Protein AF-A0A920LI92-F1 (afdb_monomer_lite)

pLDDT: mean 94.82, std 3.8, range [77.0, 98.31]

Radius of gyration: 12.82 Å; chains: 1; bounding box: 30×23×34 Å

Secondary structure (DSSP, 8-state):
--EEEEEEEEEE-SS--S-TT--EEEE--S--TTSEEEEEEEEEETTEEEEEEEEEESSPPPHHHHHHHHHHHTT-

Structure (mmCIF, N/CA/C/O backbone):
data_AF-A0A920LI92-F1
#
_entry.id   AF-A0A920LI92-F1
#
loop_
_atom_site.group_PDB
_atom_site.id
_atom_site.type_symbol
_atom_site.label_atom_id
_atom_site.label_alt_id
_atom_site.label_comp_id
_atom_site.label_asym_id
_atom_site.label_entity_id
_atom_site.label_seq_id
_atom_site.pdbx_PDB_ins_code
_atom_site.Cartn_x
_atom_site.Cartn_y
_atom_site.Cartn_z
_atom_site.occupancy
_atom_site.B_iso_or_equiv
_atom_site.auth_seq_id
_atom_site.auth_comp_id
_atom_site.auth_asym_id
_atom_site.auth_atom_id
_atom_site.pdbx_PDB_model_num
ATOM 1 N N . MET A 1 1 ? 13.545 -11.325 -17.323 1.00 77.62 1 MET A N 1
ATOM 2 C CA . MET A 1 1 ? 12.298 -11.741 -16.648 1.00 77.62 1 MET A CA 1
ATOM 3 C C . MET A 1 1 ? 11.726 -10.524 -15.940 1.00 77.62 1 MET A C 1
ATOM 5 O O . MET A 1 1 ? 12.520 -9.775 -15.382 1.00 77.62 1 MET A O 1
ATOM 9 N N . LEU A 1 2 ? 10.417 -10.285 -16.022 1.00 90.75 2 LEU A N 1
ATOM 10 C CA . LEU A 1 2 ? 9.752 -9.252 -15.220 1.00 90.75 2 LEU A CA 1
ATOM 11 C C . LEU A 1 2 ? 9.654 -9.761 -13.779 1.00 90.75 2 LEU A C 1
ATOM 13 O O . LEU A 1 2 ? 9.328 -10.932 -13.580 1.00 90.75 2 LEU A O 1
ATOM 17 N N . LYS A 1 3 ? 9.983 -8.926 -12.798 1.00 92.12 3 LYS A N 1
ATOM 18 C CA . LYS A 1 3 ? 9.953 -9.290 -11.382 1.00 92.12 3 LYS A CA 1
ATOM 19 C C . LYS A 1 3 ? 8.824 -8.532 -10.695 1.00 92.12 3 LYS A C 1
ATOM 21 O O . LYS A 1 3 ? 8.542 -7.395 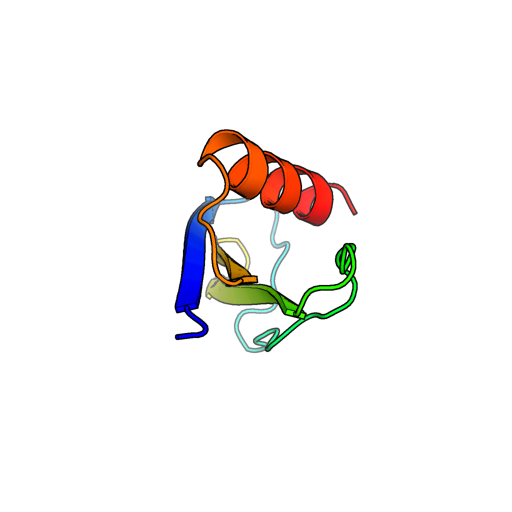-11.056 1.00 92.12 3 LYS A O 1
ATOM 26 N N . GLN A 1 4 ? 8.201 -9.174 -9.713 1.00 94.56 4 GLN A N 1
ATOM 27 C CA . GLN A 1 4 ? 7.273 -8.530 -8.792 1.00 94.56 4 GLN A CA 1
ATOM 28 C C . GLN A 1 4 ? 8.018 -8.241 -7.490 1.00 94.56 4 GLN A C 1
ATOM 30 O O . GLN A 1 4 ? 8.616 -9.145 -6.901 1.00 94.56 4 GLN A O 1
ATOM 35 N N . HIS A 1 5 ? 7.976 -6.993 -7.050 1.00 93.62 5 HIS A N 1
ATOM 36 C CA . HIS A 1 5 ? 8.637 -6.510 -5.848 1.00 93.62 5 HIS A CA 1
ATOM 37 C C . HIS A 1 5 ? 7.635 -5.796 -4.958 1.00 93.62 5 HIS A C 1
ATOM 39 O O . HIS A 1 5 ? 6.711 -5.159 -5.464 1.00 93.62 5 HIS A O 1
ATOM 45 N N . PHE A 1 6 ? 7.814 -5.896 -3.644 1.00 95.94 6 PHE A N 1
ATOM 46 C CA . PHE A 1 6 ? 6.917 -5.251 -2.699 1.00 95.94 6 PHE A CA 1
ATOM 47 C C . PHE A 1 6 ? 7.608 -4.918 -1.378 1.00 95.94 6 PHE A C 1
ATOM 49 O O . PHE A 1 6 ? 8.543 -5.604 -0.962 1.00 95.94 6 PHE A O 1
ATOM 56 N N . ILE A 1 7 ? 7.107 -3.873 -0.718 1.00 96.88 7 ILE A N 1
ATOM 57 C CA . ILE A 1 7 ? 7.377 -3.561 0.688 1.00 96.88 7 ILE A CA 1
ATOM 58 C C . ILE A 1 7 ? 6.045 -3.269 1.371 1.00 96.88 7 ILE A C 1
ATOM 60 O O . ILE A 1 7 ? 5.235 -2.486 0.873 1.00 96.88 7 ILE A O 1
ATOM 64 N N . GLY A 1 8 ? 5.845 -3.904 2.525 1.00 97.31 8 GLY A N 1
ATOM 65 C CA . GLY A 1 8 ? 4.640 -3.790 3.335 1.00 97.31 8 GLY A CA 1
ATOM 66 C C . GLY A 1 8 ? 4.916 -3.182 4.703 1.00 97.31 8 GLY A C 1
ATOM 67 O O . GLY A 1 8 ? 5.881 -3.542 5.377 1.00 97.31 8 GLY A O 1
ATOM 68 N N . TRP A 1 9 ? 4.045 -2.274 5.130 1.00 98.06 9 TRP A N 1
ATOM 69 C CA . TRP A 1 9 ? 4.043 -1.666 6.454 1.00 98.06 9 TRP A CA 1
ATOM 70 C C . TRP A 1 9 ? 2.794 -2.075 7.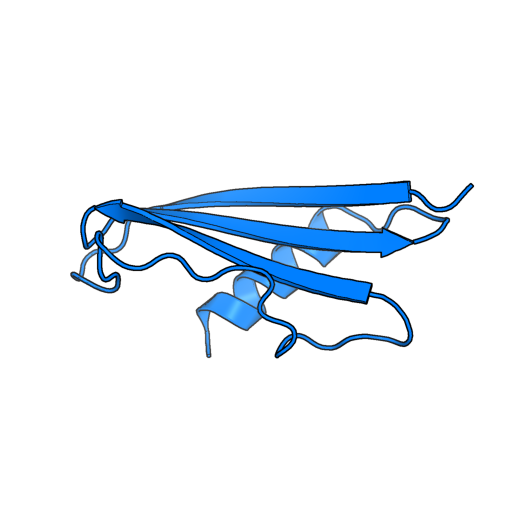220 1.00 98.06 9 TRP A C 1
ATOM 72 O O . TRP A 1 9 ? 1.676 -1.807 6.787 1.00 98.06 9 TRP A O 1
ATOM 82 N N . THR A 1 10 ? 2.972 -2.664 8.400 1.00 98.06 10 THR A N 1
ATOM 83 C CA . THR A 1 10 ? 1.869 -2.771 9.360 1.00 98.06 10 THR A CA 1
ATOM 84 C C . THR A 1 10 ? 1.811 -1.486 10.168 1.00 98.06 10 THR A C 1
ATOM 86 O O . THR A 1 10 ? 2.760 -1.159 10.880 1.00 98.06 10 THR A O 1
ATOM 89 N N . ILE A 1 11 ? 0.707 -0.755 10.051 1.00 97.06 11 ILE A N 1
ATOM 90 C CA . ILE A 1 11 ? 0.522 0.533 10.717 1.00 97.06 11 ILE A CA 1
ATOM 91 C C . ILE A 1 11 ? -0.621 0.477 11.723 1.00 97.06 11 ILE A C 1
ATOM 93 O O . ILE A 1 11 ? -1.589 -0.266 11.555 1.00 97.06 11 ILE A O 1
ATOM 97 N N . GLU A 1 12 ? -0.506 1.300 12.763 1.00 97.88 12 GLU A N 1
ATOM 98 C CA . GLU A 1 12 ? -1.548 1.529 13.757 1.00 97.88 12 GLU A CA 1
ATOM 99 C C . GLU A 1 12 ? -1.861 3.027 13.837 1.00 97.88 12 GLU A C 1
ATOM 101 O O . GLU A 1 12 ? -0.963 3.864 13.952 1.00 97.88 12 GLU A O 1
ATOM 106 N N . THR A 1 13 ? -3.144 3.374 13.769 1.00 96.06 13 THR A N 1
ATOM 107 C CA . THR A 1 13 ? -3.631 4.753 13.840 1.00 96.06 13 THR A CA 1
ATOM 108 C C . THR A 1 13 ? -4.278 5.033 15.193 1.00 96.06 13 THR A C 1
ATOM 110 O O . THR A 1 13 ? -4.865 4.157 15.827 1.00 96.06 13 THR A O 1
ATOM 113 N N . LYS A 1 14 ? -4.219 6.293 15.645 1.00 96.19 14 LYS A N 1
ATOM 114 C CA . LYS A 1 14 ? -4.927 6.723 16.867 1.00 96.19 14 LYS A CA 1
ATOM 115 C C . LYS A 1 14 ? -6.450 6.734 16.677 1.00 96.19 14 LYS A C 1
ATOM 117 O O . LYS A 1 14 ? -7.193 6.474 17.616 1.00 96.19 14 LYS A O 1
ATOM 122 N N . SER A 1 15 ? -6.909 7.053 15.468 1.00 95.12 15 SER A N 1
ATOM 123 C CA . SER A 1 15 ? -8.318 7.071 15.063 1.00 95.12 15 SER A CA 1
ATOM 124 C C . SER A 1 15 ? -8.730 5.776 14.360 1.00 95.12 15 SER A C 1
ATOM 126 O O . SER A 1 15 ? -7.885 5.010 13.899 1.00 95.12 15 SER A O 1
ATOM 128 N N . LYS A 1 16 ? -10.045 5.557 14.235 1.00 96.75 16 LYS A N 1
ATOM 129 C CA . LYS A 1 16 ? -10.631 4.476 13.430 1.00 96.75 16 LYS A CA 1
ATOM 130 C C . LYS A 1 16 ? -10.621 4.850 11.941 1.00 96.75 16 LYS A C 1
ATOM 132 O O . LYS A 1 16 ? -11.642 5.284 11.418 1.00 96.75 16 LYS A O 1
ATOM 137 N N . SER A 1 17 ? -9.455 4.770 11.305 1.00 94.69 17 SER A N 1
ATOM 138 C CA . SER A 1 17 ? -9.239 5.221 9.921 1.00 94.69 17 SER A CA 1
ATOM 139 C C . SER A 1 17 ? -9.533 4.158 8.857 1.00 94.69 17 SER A C 1
ATOM 141 O O . SER A 1 17 ? -9.539 4.483 7.673 1.00 94.69 17 SER A O 1
ATOM 143 N N . PHE A 1 18 ? -9.785 2.908 9.255 1.00 95.50 18 PHE A N 1
ATOM 144 C CA . PHE A 1 18 ? -10.066 1.801 8.340 1.00 95.50 18 PHE A CA 1
ATOM 145 C C . PHE A 1 18 ? -11.471 1.229 8.553 1.00 95.50 18 PHE A C 1
ATOM 147 O O . PHE A 1 18 ? -11.997 1.228 9.670 1.00 95.50 18 PHE A O 1
ATOM 154 N N . ASP A 1 19 ? -12.051 0.698 7.477 1.00 96.44 19 ASP A N 1
ATOM 155 C CA . ASP A 1 19 ? -13.182 -0.227 7.537 1.00 96.44 19 ASP A CA 1
ATOM 156 C C . ASP A 1 19 ? -12.629 -1.654 7.500 1.00 96.44 19 ASP A C 1
ATOM 158 O O . ASP A 1 19 ? -12.084 -2.086 6.488 1.00 96.44 19 ASP A O 1
ATOM 162 N N . ASP A 1 20 ? -12.747 -2.376 8.612 1.00 95.31 20 ASP A N 1
ATOM 163 C CA . ASP A 1 20 ? -12.203 -3.725 8.779 1.00 95.31 20 ASP A CA 1
ATOM 164 C C . ASP A 1 20 ? -12.939 -4.812 7.988 1.00 95.31 20 ASP A C 1
ATOM 166 O O . ASP A 1 20 ? -12.479 -5.950 7.937 1.00 95.31 20 ASP A O 1
ATOM 170 N N . ASN A 1 21 ? -14.030 -4.460 7.304 1.00 96.81 21 ASN A N 1
ATOM 171 C CA . ASN A 1 21 ? -14.742 -5.352 6.387 1.00 96.81 21 ASN A CA 1
ATOM 172 C C . ASN A 1 21 ? -14.425 -5.058 4.917 1.00 96.81 21 ASN A C 1
ATOM 174 O O . ASN A 1 21 ? -14.968 -5.713 4.026 1.00 96.81 21 ASN A O 1
ATOM 178 N N . LYS A 1 22 ? -13.567 -4.067 4.647 1.00 96.88 22 LYS A N 1
ATOM 179 C CA . LYS A 1 22 ? -13.225 -3.638 3.295 1.00 96.88 22 LYS A CA 1
ATOM 180 C C . LYS A 1 22 ? -11.729 -3.734 3.060 1.00 96.88 22 LYS A C 1
ATOM 182 O O . LYS A 1 22 ? -10.925 -3.115 3.745 1.00 96.88 22 LYS A O 1
ATOM 187 N N . ILE A 1 23 ? -11.375 -4.448 2.002 1.00 97.12 23 ILE A N 1
ATOM 188 C CA . ILE A 1 23 ? -10.007 -4.515 1.506 1.00 97.12 23 ILE A CA 1
ATOM 189 C C . ILE A 1 23 ? -9.889 -3.636 0.262 1.00 97.12 23 ILE A C 1
ATOM 191 O O . ILE A 1 23 ? -10.790 -3.616 -0.581 1.00 97.12 23 ILE A O 1
ATOM 195 N N . THR A 1 24 ? -8.764 -2.936 0.131 1.00 96.94 24 THR A N 1
ATOM 196 C CA . THR A 1 24 ? -8.386 -2.269 -1.116 1.00 96.94 24 THR A CA 1
ATOM 197 C C . THR A 1 24 ? -7.384 -3.149 -1.852 1.00 96.94 24 THR A C 1
ATOM 199 O O . THR A 1 24 ? -6.245 -3.306 -1.409 1.00 96.94 24 THR A O 1
ATOM 202 N N . PHE A 1 25 ? -7.821 -3.720 -2.976 1.00 96.50 25 PHE A N 1
ATOM 203 C CA . PHE A 1 25 ? -6.974 -4.497 -3.875 1.00 96.50 25 PHE A CA 1
ATOM 204 C C . PHE A 1 25 ? -6.500 -3.646 -5.049 1.00 96.50 25 PHE A C 1
ATOM 206 O O . PHE A 1 25 ? -7.327 -3.020 -5.707 1.00 96.50 25 PHE A O 1
ATOM 213 N N . MET A 1 26 ? -5.193 -3.689 -5.327 1.00 96.31 26 MET A N 1
ATOM 214 C CA . MET A 1 26 ? -4.570 -3.097 -6.514 1.00 96.31 26 MET A CA 1
ATOM 215 C C . MET A 1 26 ? -5.026 -1.653 -6.769 1.00 96.31 26 MET A C 1
ATOM 217 O O . MET A 1 26 ? -5.570 -1.332 -7.824 1.00 96.31 26 MET A O 1
ATOM 221 N N . ASP A 1 27 ? -4.830 -0.764 -5.795 1.00 97.06 27 ASP A N 1
ATOM 222 C CA . ASP A 1 27 ? -5.089 0.658 -6.011 1.00 97.06 27 ASP A CA 1
ATOM 223 C C . ASP A 1 27 ? -4.020 1.250 -6.942 1.00 97.06 27 ASP A C 1
ATOM 225 O O . ASP A 1 27 ? -2.886 1.505 -6.530 1.00 97.06 27 ASP A O 1
ATOM 229 N N . PHE A 1 28 ? -4.402 1.470 -8.202 1.00 95.81 28 PHE A N 1
ATOM 230 C CA . PHE A 1 28 ? -3.569 2.067 -9.250 1.00 95.81 28 PHE A CA 1
ATOM 231 C C . PHE A 1 28 ? -3.516 3.604 -9.202 1.00 95.81 28 PHE A C 1
ATOM 233 O O . PHE A 1 28 ? -2.951 4.223 -10.098 1.00 95.81 28 PHE A O 1
ATOM 240 N N . SER A 1 29 ? -4.084 4.257 -8.180 1.00 93.69 29 SER A N 1
ATOM 241 C CA . SER A 1 29 ? -4.050 5.723 -8.051 1.00 93.69 29 SER A CA 1
ATOM 242 C C . SER A 1 29 ? -2.691 6.295 -7.617 1.00 93.69 29 SER A C 1
ATOM 244 O O . SER A 1 29 ? -2.577 7.506 -7.406 1.00 93.69 29 SER A O 1
ATOM 246 N N . VAL A 1 30 ? -1.673 5.439 -7.479 1.00 92.56 30 VAL A N 1
ATOM 247 C CA . VAL A 1 30 ? -0.261 5.813 -7.315 1.00 92.56 30 VAL A CA 1
ATOM 248 C C . VAL A 1 30 ? 0.358 6.215 -8.658 1.00 92.56 30 VAL A C 1
ATOM 250 O O . VAL A 1 30 ? -0.119 5.806 -9.716 1.00 92.56 30 VAL A O 1
ATOM 253 N N . ASP A 1 31 ? 1.439 6.996 -8.622 1.00 91.75 31 ASP A N 1
ATOM 254 C CA . ASP A 1 31 ? 2.194 7.335 -9.832 1.00 91.75 31 ASP A CA 1
ATOM 255 C C . ASP A 1 31 ? 2.769 6.062 -10.475 1.00 91.75 31 ASP A C 1
ATOM 257 O O . ASP A 1 31 ? 3.468 5.280 -9.823 1.00 91.75 31 ASP A O 1
ATOM 261 N N . GLN A 1 32 ? 2.438 5.847 -11.748 1.00 92.94 32 GLN A N 1
ATOM 262 C CA . GLN A 1 32 ? 2.805 4.640 -12.481 1.00 92.94 32 GLN A CA 1
ATOM 263 C C . GLN A 1 32 ? 4.235 4.689 -13.023 1.00 92.94 32 GLN A C 1
ATOM 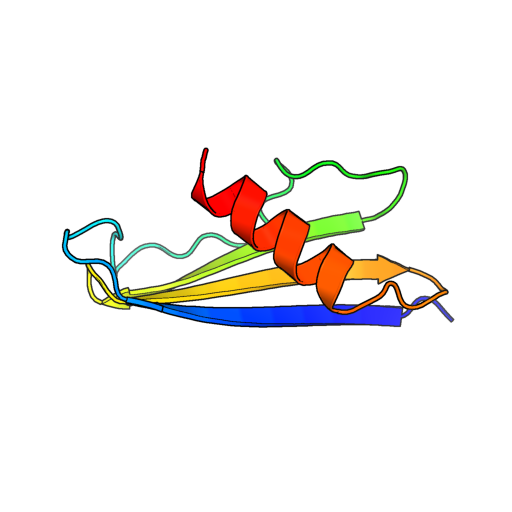265 O O . GLN A 1 32 ? 4.822 3.629 -13.206 1.00 92.94 32 GLN A O 1
ATOM 270 N N . LYS A 1 33 ? 4.833 5.870 -13.244 1.00 90.75 33 LYS A N 1
ATOM 271 C CA . LYS A 1 33 ? 6.215 6.012 -13.761 1.00 90.75 33 LYS A CA 1
ATOM 272 C C . LYS A 1 33 ? 6.565 5.036 -14.909 1.00 90.75 33 LYS A C 1
ATOM 274 O O . LYS A 1 33 ? 7.628 4.424 -14.893 1.00 90.75 33 LYS A O 1
ATOM 279 N N . ASP A 1 34 ? 5.650 4.861 -15.866 1.00 89.44 34 ASP A N 1
ATOM 280 C CA . ASP A 1 34 ? 5.760 3.919 -16.999 1.00 89.44 34 ASP A CA 1
ATOM 281 C C . ASP A 1 34 ? 5.923 2.426 -16.624 1.00 89.44 34 ASP A C 1
ATOM 283 O O . ASP A 1 34 ? 6.386 1.606 -17.420 1.00 89.44 34 ASP A O 1
ATOM 287 N N . GLU A 1 35 ? 5.499 2.045 -15.422 1.00 92.06 35 GLU A N 1
ATOM 288 C CA . GLU A 1 35 ? 5.531 0.686 -14.877 1.00 92.06 35 GLU A CA 1
ATOM 289 C C . GLU A 1 35 ? 4.173 0.313 -14.259 1.00 92.06 35 GLU A C 1
ATOM 291 O O . GLU A 1 35 ? 3.269 1.139 -14.151 1.00 92.06 35 GLU A O 1
ATOM 296 N N . ILE A 1 36 ? 4.004 -0.949 -13.846 1.00 94.69 36 ILE A N 1
ATOM 297 C CA . ILE A 1 36 ? 2.794 -1.376 -13.127 1.00 94.69 36 ILE A CA 1
ATOM 298 C C . ILE A 1 36 ? 3.056 -1.228 -11.632 1.00 94.69 36 ILE A C 1
ATOM 300 O O . ILE A 1 36 ? 3.835 -1.996 -11.056 1.00 94.69 36 ILE A O 1
ATOM 304 N N . ARG A 1 37 ? 2.392 -0.250 -11.013 1.00 96.25 37 ARG A N 1
ATOM 305 C CA . ARG A 1 37 ? 2.528 0.097 -9.593 1.00 96.25 37 ARG A CA 1
ATOM 306 C C . ARG A 1 37 ? 1.155 0.149 -8.937 1.00 96.25 37 ARG A C 1
ATOM 308 O O . ARG A 1 37 ? 0.221 0.726 -9.488 1.00 96.25 37 ARG A O 1
ATOM 315 N N . PHE A 1 38 ? 1.013 -0.423 -7.751 1.00 97.31 38 PHE A N 1
ATOM 316 C CA . PHE A 1 38 ? -0.241 -0.334 -7.002 1.00 97.31 38 PHE A CA 1
ATOM 317 C C . PHE A 1 38 ? -0.034 -0.519 -5.503 1.00 97.31 38 PHE A C 1
ATOM 319 O O . PHE A 1 38 ? 1.000 -1.018 -5.056 1.00 97.31 38 PHE A O 1
ATOM 326 N N . MET A 1 39 ? -1.048 -0.125 -4.735 1.00 97.75 39 MET A N 1
ATOM 327 C CA . MET A 1 39 ? -1.094 -0.305 -3.287 1.00 97.75 39 MET A CA 1
ATOM 328 C C . MET A 1 39 ? -2.141 -1.351 -2.888 1.00 97.75 39 MET A C 1
ATOM 330 O O . MET A 1 39 ? -3.238 -1.401 -3.451 1.00 97.75 39 MET A O 1
ATOM 334 N N . TYR A 1 40 ? -1.830 -2.141 -1.865 1.00 97.94 40 TYR A N 1
ATOM 335 C CA . TYR A 1 40 ? -2.808 -2.885 -1.080 1.00 97.94 40 TYR A CA 1
ATOM 336 C C . TYR A 1 40 ? -3.059 -2.196 0.257 1.00 97.94 40 TYR A C 1
ATOM 338 O O . TYR A 1 40 ? -2.121 -1.739 0.908 1.00 97.94 40 TYR A O 1
ATOM 346 N N . ILE A 1 41 ? -4.320 -2.186 0.693 1.00 97.56 41 ILE A N 1
ATOM 347 C CA . ILE A 1 41 ? -4.684 -1.901 2.085 1.00 97.56 41 ILE A CA 1
ATOM 348 C C . ILE A 1 41 ? -5.460 -3.102 2.604 1.00 97.56 41 ILE A C 1
ATOM 350 O O . ILE A 1 41 ? -6.579 -3.347 2.146 1.00 97.56 41 ILE A O 1
ATOM 354 N N . LEU A 1 42 ? -4.880 -3.827 3.559 1.00 97.94 42 LEU A N 1
ATOM 355 C CA . LEU A 1 42 ? -5.517 -4.956 4.237 1.00 97.94 42 LEU A CA 1
ATOM 356 C C . LEU A 1 42 ? -5.754 -4.593 5.712 1.00 97.94 42 LEU A C 1
ATOM 358 O O . LEU A 1 42 ? -4.838 -4.717 6.530 1.00 97.94 42 LEU A O 1
ATOM 362 N N . PRO A 1 43 ? -6.948 -4.106 6.080 1.00 98.00 43 PRO A N 1
ATOM 363 C CA . PRO A 1 43 ? -7.277 -3.842 7.473 1.00 98.00 43 PRO A CA 1
ATOM 364 C C . PRO A 1 43 ? -7.339 -5.127 8.308 1.00 98.00 43 PRO A C 1
ATOM 366 O O . PRO A 1 43 ? -7.950 -6.115 7.912 1.00 98.00 43 PRO A O 1
ATOM 369 N N . PHE A 1 44 ? -6.737 -5.087 9.494 1.00 97.62 44 PHE A N 1
ATOM 370 C CA . PHE A 1 44 ? -6.879 -6.109 10.538 1.00 97.62 44 PHE A CA 1
ATOM 371 C C . PHE A 1 44 ? -7.920 -5.700 11.587 1.00 97.62 44 PHE A C 1
ATOM 373 O O . PHE A 1 44 ? -8.535 -6.541 12.237 1.00 97.62 44 PHE A O 1
ATOM 380 N N . SER A 1 45 ? -8.081 -4.392 11.782 1.00 98.00 45 SER A N 1
ATOM 381 C CA . SER A 1 45 ? -9.080 -3.761 12.640 1.00 98.00 45 SER A CA 1
ATOM 382 C C . SER A 1 45 ? -9.325 -2.335 12.147 1.00 98.00 45 SER A C 1
ATOM 384 O O . SER A 1 45 ? -8.592 -1.812 11.306 1.00 98.00 45 SER A O 1
ATOM 386 N N . LYS A 1 46 ? -10.297 -1.637 12.738 1.00 97.75 46 LYS A N 1
ATOM 387 C CA . LYS A 1 46 ? -10.588 -0.230 12.396 1.00 97.75 46 LYS A CA 1
ATOM 388 C C . LYS A 1 46 ? -9.409 0.736 12.558 1.00 97.75 46 LYS A C 1
ATOM 390 O O . LYS A 1 46 ? -9.483 1.860 12.072 1.00 97.75 46 LYS A O 1
ATOM 395 N N . ASN A 1 47 ? -8.346 0.340 13.258 1.00 97.69 47 ASN A N 1
ATOM 396 C CA . ASN A 1 47 ? -7.164 1.164 13.499 1.00 97.69 47 ASN A CA 1
ATOM 397 C C . ASN A 1 47 ? -5.835 0.481 13.135 1.00 97.69 47 ASN A C 1
ATOM 399 O O . ASN A 1 47 ? -4.786 1.061 13.399 1.00 97.69 47 ASN A O 1
ATOM 403 N N . LYS A 1 48 ? -5.857 -0.725 12.555 1.00 98.25 48 LYS A N 1
ATOM 404 C CA . LYS A 1 48 ? -4.656 -1.458 12.134 1.00 98.25 48 LYS A CA 1
ATOM 405 C C . LYS A 1 48 ? -4.826 -1.987 10.725 1.00 98.25 48 LYS A C 1
ATOM 407 O O . LYS A 1 48 ? -5.845 -2.604 10.429 1.00 98.25 48 LYS A O 1
ATOM 412 N N . ALA A 1 49 ? -3.813 -1.808 9.890 1.00 98.25 49 ALA A N 1
ATOM 413 C CA . ALA A 1 49 ? -3.806 -2.339 8.533 1.00 98.25 49 ALA A CA 1
ATOM 414 C C . ALA A 1 49 ? -2.384 -2.649 8.059 1.00 98.25 49 ALA A C 1
ATOM 416 O O . ALA A 1 49 ? -1.422 -2.016 8.503 1.00 98.25 49 ALA A O 1
ATOM 417 N N . LEU A 1 50 ? -2.271 -3.590 7.125 1.00 98.31 50 LEU A N 1
ATOM 418 C CA . LEU A 1 50 ? -1.126 -3.694 6.228 1.00 98.31 50 LEU A CA 1
ATOM 419 C C . LEU A 1 50 ? -1.331 -2.731 5.059 1.00 98.31 50 LEU A C 1
ATOM 421 O O . LEU A 1 50 ? -2.382 -2.747 4.419 1.00 98.31 50 LEU A O 1
ATOM 425 N N . VAL A 1 51 ? -0.313 -1.932 4.773 1.00 97.94 51 VAL A N 1
ATOM 426 C CA . VAL A 1 51 ? -0.229 -1.077 3.590 1.00 97.94 51 VAL A CA 1
ATOM 427 C C . VAL A 1 51 ? 0.989 -1.518 2.802 1.00 97.94 51 VAL A C 1
ATOM 429 O O . VAL A 1 51 ? 2.108 -1.420 3.299 1.00 97.94 51 VAL A O 1
ATOM 432 N N . GLU A 1 52 ? 0.774 -2.057 1.608 1.00 98.31 52 GLU A N 1
ATOM 433 C CA . GLU A 1 52 ? 1.830 -2.688 0.817 1.00 98.31 52 GLU A CA 1
ATOM 434 C C . GLU A 1 52 ? 1.904 -2.095 -0.577 1.00 98.31 52 GLU A C 1
ATOM 436 O O . GLU A 1 52 ? 0.941 -2.141 -1.341 1.00 98.31 52 GLU A O 1
ATOM 441 N N . TYR A 1 53 ? 3.076 -1.569 -0.911 1.00 97.56 53 TYR A N 1
ATOM 442 C CA . TYR A 1 53 ? 3.361 -1.070 -2.241 1.00 97.56 53 TYR A CA 1
ATOM 443 C C . TYR A 1 53 ? 3.960 -2.186 -3.082 1.00 97.56 53 TYR A C 1
ATOM 445 O O . TYR A 1 53 ? 4.959 -2.784 -2.683 1.00 97.56 53 TYR A O 1
ATOM 453 N N . THR A 1 54 ? 3.377 -2.434 -4.251 1.00 96.88 54 THR A N 1
ATOM 454 C CA . THR A 1 54 ? 3.836 -3.446 -5.206 1.00 96.88 54 THR A CA 1
ATOM 455 C C . THR A 1 54 ? 4.223 -2.802 -6.532 1.00 96.88 54 THR A C 1
ATOM 457 O O . THR A 1 54 ? 3.525 -1.924 -7.044 1.00 96.88 54 THR A O 1
ATOM 460 N N . LEU A 1 55 ? 5.325 -3.279 -7.105 1.00 95.69 55 LEU A N 1
ATOM 461 C CA . LEU A 1 55 ? 5.894 -2.839 -8.373 1.00 95.69 55 LEU A CA 1
ATOM 462 C C . LEU A 1 55 ? 6.253 -4.048 -9.244 1.00 95.69 55 LEU A C 1
ATOM 464 O O . LEU A 1 55 ? 6.878 -4.999 -8.768 1.00 95.69 55 LEU A O 1
ATOM 468 N N . PHE A 1 56 ? 5.928 -3.975 -10.534 1.00 94.69 56 PHE A N 1
ATOM 469 C CA . PHE A 1 56 ? 6.507 -4.846 -11.554 1.00 94.69 56 PHE A CA 1
ATOM 470 C C . PHE A 1 56 ? 7.562 -4.106 -12.372 1.00 94.69 56 PHE A C 1
ATOM 472 O O . PHE A 1 56 ? 7.240 -3.194 -13.132 1.00 94.69 56 PHE A O 1
ATOM 479 N N . SER A 1 57 ? 8.810 -4.554 -12.278 1.00 92.12 57 SER A N 1
ATOM 480 C CA . SER A 1 57 ? 9.947 -3.963 -12.989 1.00 92.12 57 SER A CA 1
ATOM 481 C C . SER A 1 57 ? 11.020 -5.019 -13.284 1.00 92.12 57 SER A C 1
ATOM 483 O O . SER A 1 57 ? 10.959 -6.166 -12.831 1.00 92.12 57 SER A O 1
ATOM 485 N N . LYS A 1 58 ? 12.006 -4.676 -14.121 1.00 91.06 58 LYS A N 1
ATOM 486 C CA . LYS A 1 58 ? 13.194 -5.532 -14.335 1.00 91.06 58 LYS A CA 1
ATOM 487 C C . LYS A 1 58 ? 14.211 -5.362 -13.203 1.00 91.06 58 LYS A C 1
ATOM 489 O O . LYS A 1 58 ? 14.801 -6.345 -12.734 1.00 91.06 58 LYS A O 1
ATOM 494 N N . GLU A 1 59 ? 14.378 -4.110 -12.789 1.00 89.50 59 GLU A N 1
ATOM 495 C CA . GLU A 1 59 ? 15.343 -3.663 -11.795 1.00 89.50 59 GLU A CA 1
ATOM 496 C C . GLU A 1 59 ? 14.660 -3.330 -10.472 1.00 89.50 59 GLU A C 1
ATOM 498 O O . GLU A 1 59 ? 13.531 -2.840 -10.439 1.00 89.50 59 GLU A O 1
ATOM 503 N N . LEU A 1 60 ? 15.371 -3.589 -9.379 1.00 89.31 60 LEU A N 1
ATOM 504 C CA . LEU A 1 60 ? 14.948 -3.186 -8.046 1.00 89.31 60 LEU A CA 1
ATOM 505 C C . LEU A 1 60 ? 15.166 -1.682 -7.869 1.00 89.31 60 LEU A C 1
ATOM 507 O O . LEU A 1 60 ? 16.219 -1.161 -8.233 1.00 89.31 60 LEU A O 1
ATOM 511 N N . ILE A 1 61 ? 14.203 -1.011 -7.243 1.00 89.62 61 ILE A N 1
ATOM 512 C CA . ILE A 1 61 ? 14.420 0.314 -6.654 1.00 89.62 61 ILE A CA 1
ATOM 513 C C . ILE A 1 61 ? 14.871 0.169 -5.197 1.00 89.62 61 ILE A C 1
ATOM 515 O O . ILE A 1 61 ? 14.780 -0.907 -4.607 1.00 89.62 61 ILE A O 1
ATOM 519 N N . SER A 1 62 ? 15.385 1.251 -4.616 1.00 93.12 62 SER A N 1
ATOM 520 C CA . SER A 1 62 ? 15.807 1.249 -3.212 1.00 93.12 62 SER A CA 1
ATOM 521 C C . SER A 1 62 ? 14.617 1.176 -2.249 1.00 93.12 62 SER A C 1
ATOM 523 O O . SER A 1 62 ? 13.570 1.766 -2.518 1.00 93.12 62 SER A O 1
ATOM 525 N N . ASP A 1 63 ? 14.815 0.567 -1.078 1.00 92.81 63 ASP A N 1
ATOM 526 C CA . ASP A 1 63 ? 13.835 0.533 0.023 1.00 92.81 63 ASP A CA 1
ATOM 527 C C . ASP A 1 63 ? 13.302 1.930 0.375 1.00 92.81 63 ASP A C 1
ATOM 529 O O . ASP A 1 63 ? 12.104 2.123 0.565 1.00 92.81 63 ASP A O 1
ATOM 533 N N . ASN A 1 64 ? 14.170 2.945 0.361 1.00 95.19 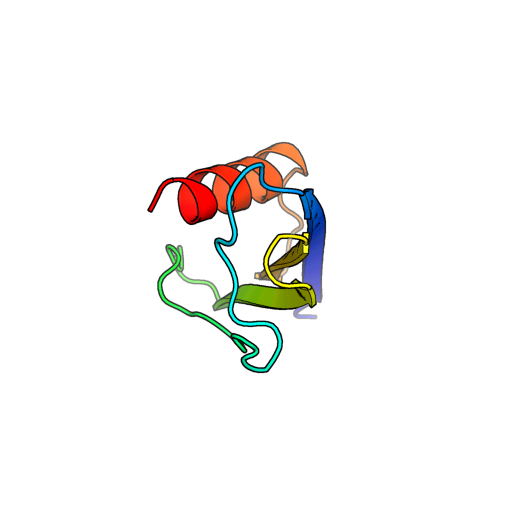64 ASN A N 1
ATOM 534 C CA . ASN A 1 64 ? 13.778 4.329 0.629 1.00 95.19 64 ASN A CA 1
ATOM 535 C C . ASN A 1 64 ? 12.789 4.888 -0.411 1.00 95.19 64 ASN A C 1
ATOM 537 O O . ASN A 1 64 ? 11.940 5.717 -0.078 1.00 95.19 64 ASN A O 1
ATOM 541 N N . GLU A 1 65 ? 12.883 4.453 -1.669 1.00 93.25 65 GLU A N 1
ATOM 542 C CA . GLU A 1 65 ? 11.919 4.847 -2.696 1.00 93.25 65 GLU A CA 1
ATOM 543 C C . GLU A 1 65 ? 10.560 4.188 -2.448 1.00 93.25 65 GLU A C 1
ATOM 545 O O . GLU A 1 65 ? 9.552 4.892 -2.422 1.00 93.25 65 GLU A O 1
ATOM 550 N N . TYR A 1 66 ? 10.529 2.885 -2.154 1.00 93.75 66 TYR A N 1
ATOM 551 C CA . TYR A 1 66 ? 9.301 2.183 -1.764 1.00 93.75 66 TYR A CA 1
ATOM 552 C C . TYR A 1 66 ? 8.611 2.849 -0.565 1.00 93.75 66 TYR A C 1
ATOM 554 O O . TYR A 1 66 ? 7.418 3.157 -0.606 1.00 93.75 66 TYR A O 1
ATOM 562 N N . GLU A 1 67 ? 9.363 3.133 0.500 1.00 95.25 67 GLU A N 1
ATOM 563 C CA . GLU A 1 67 ? 8.821 3.784 1.692 1.00 95.25 67 GLU A CA 1
ATOM 564 C C . GLU A 1 67 ? 8.303 5.196 1.416 1.00 95.25 67 GLU A C 1
ATOM 566 O O . GLU A 1 67 ? 7.339 5.641 2.046 1.00 95.25 67 GLU A O 1
ATOM 571 N N . LYS A 1 68 ? 8.941 5.934 0.501 1.00 95.50 68 LYS A N 1
ATOM 572 C CA . LYS A 1 68 ? 8.477 7.264 0.102 1.00 95.50 68 LYS A CA 1
ATOM 573 C C . LYS A 1 68 ? 7.106 7.182 -0.564 1.00 95.50 68 LYS A C 1
ATOM 575 O O . LYS A 1 68 ? 6.252 8.010 -0.243 1.00 95.50 68 LYS A O 1
ATOM 580 N N . GLU A 1 69 ? 6.881 6.193 -1.425 1.00 95.12 69 GLU A N 1
ATOM 581 C CA . GLU A 1 69 ? 5.580 5.978 -2.069 1.00 95.12 69 GLU A CA 1
ATOM 582 C C . GLU A 1 69 ? 4.500 5.617 -1.036 1.00 95.12 69 GLU A C 1
ATOM 584 O O . GLU A 1 69 ? 3.429 6.225 -1.037 1.00 95.12 69 GLU A O 1
ATOM 589 N N . ILE A 1 70 ? 4.800 4.741 -0.067 1.00 96.25 70 ILE A N 1
ATOM 590 C CA . ILE A 1 70 ? 3.880 4.425 1.047 1.00 96.25 70 ILE A CA 1
ATOM 591 C C . ILE A 1 70 ? 3.551 5.681 1.864 1.00 96.25 70 ILE A C 1
ATOM 593 O O . ILE A 1 70 ? 2.382 5.979 2.112 1.00 96.25 70 ILE A O 1
ATOM 597 N N . LYS A 1 71 ? 4.562 6.467 2.257 1.00 95.94 71 LYS A N 1
ATOM 598 C CA . LYS A 1 71 ? 4.360 7.722 3.005 1.00 95.94 71 LYS A CA 1
ATOM 599 C C . LYS A 1 71 ? 3.532 8.732 2.214 1.00 95.94 71 LYS A C 1
ATO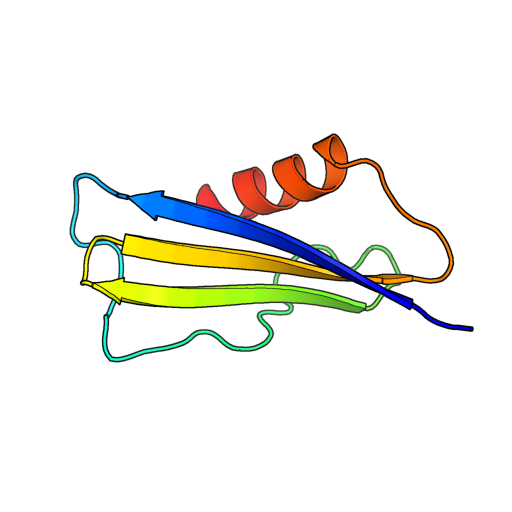M 601 O O . LYS A 1 71 ? 2.754 9.465 2.818 1.00 95.94 71 LYS A O 1
ATOM 606 N N . SER A 1 72 ? 3.728 8.815 0.900 1.00 94.81 72 SER A N 1
ATOM 607 C CA . SER A 1 72 ? 2.963 9.710 0.026 1.00 94.81 72 SER A CA 1
ATOM 608 C C . SER A 1 72 ? 1.503 9.276 -0.049 1.00 94.81 72 SER A C 1
ATOM 610 O O . SER A 1 72 ? 0.605 10.095 0.131 1.00 94.81 72 SER A O 1
ATOM 612 N N . TYR A 1 73 ? 1.270 7.977 -0.228 1.00 95.12 73 TYR A N 1
ATOM 613 C CA . TYR A 1 73 ? -0.063 7.392 -0.278 1.00 95.12 73 TYR A CA 1
ATOM 614 C C . TYR A 1 73 ? -0.842 7.603 1.028 1.00 95.12 73 TYR A C 1
ATOM 616 O O . TYR A 1 73 ? -2.004 7.986 0.991 1.00 95.12 73 TYR A O 1
ATOM 624 N N . LEU A 1 74 ? -0.190 7.452 2.187 1.00 93.62 74 LEU A N 1
ATOM 625 C CA . LEU A 1 74 ? -0.811 7.656 3.505 1.00 93.62 74 LEU A CA 1
ATOM 626 C C . LEU A 1 74 ? -1.127 9.120 3.855 1.00 93.62 74 LEU A C 1
ATOM 628 O O . LEU A 1 74 ? -1.805 9.371 4.850 1.00 93.62 74 LEU A O 1
ATOM 632 N N . LYS A 1 75 ? -0.596 10.087 3.101 1.00 90.88 75 LYS A N 1
ATOM 633 C CA . LYS A 1 75 ? -0.867 11.524 3.289 1.00 90.88 75 LYS A CA 1
ATOM 63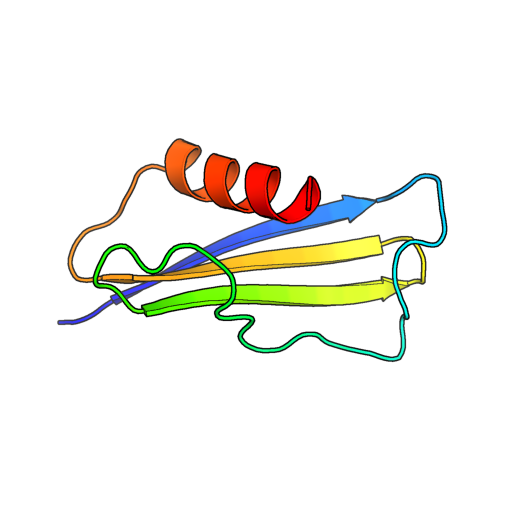4 C C . LYS A 1 75 ? -2.030 12.038 2.441 1.00 90.88 75 LYS A C 1
ATOM 636 O O . LYS A 1 75 ? -2.405 13.197 2.610 1.00 90.88 75 LYS A O 1
ATOM 641 N N . LYS A 1 76 ? -2.512 11.223 1.504 1.00 77.00 76 LYS A N 1
ATOM 642 C CA . LYS A 1 76 ? -3.643 11.527 0.628 1.00 77.00 76 LYS A CA 1
ATOM 643 C C . LYS A 1 76 ? -4.953 11.422 1.403 1.00 77.00 76 LYS A C 1
ATOM 645 O O . LYS A 1 76 ? -5.828 12.272 1.137 1.00 77.00 76 LYS A O 1
#

Sequence (76 aa):
MLKQHFIGWTIETKSKSFDDNKITFMDFSVDQKDEIRFMYILPFSKNKALVEYTLFSKELISDNEYEKEIKSYLKK

Foldseek 3Di:
DKDKDKDKDKFFAPDLQDDQVDKDDFQQPFDQVVWRKGWTWHDPGSGITIIMIMTIDPDDDDPVVRVVSSVVVVVD